Protein AF-W9NWA3-F1 (afdb_monomer_lite)

Sequence (80 aa):
MPKPSETSVFTRTGNTAGHHEKVEKLASQWKGKVIEITVGPKKITFITSPGVQSRGEYSVKNFRAQMEKDGLWEDWKVET

Radius of gyration: 12.55 Å; chains: 1; bounding box: 27×26×34 Å

Foldseek 3Di:
DFDAKDKFKKFFQDDDPCLLVVLVVLLVVCPPPQWRWDRDPTMIMIIGHTPCVVVSVVVVVVSLVVCVVVVSCVRIGGDD

Organism: NCBI:txid1080344

Structure (mmCIF, N/CA/C/O backbone):
data_AF-W9NWA3-F1
#
_entry.id   AF-W9NWA3-F1
#
loop_
_atom_site.group_PDB
_atom_site.id
_atom_site.type_symbol
_atom_site.label_atom_id
_atom_site.label_alt_id
_atom_site.label_comp_id
_atom_site.label_asym_id
_atom_site.label_entity_id
_atom_site.label_seq_id
_atom_site.pdbx_PDB_ins_code
_atom_site.Cartn_x
_atom_site.Cartn_y
_atom_site.Cartn_z
_atom_site.occupancy
_atom_site.B_iso_or_equiv
_atom_site.auth_seq_id
_atom_site.auth_comp_id
_atom_site.auth_asym_id
_atom_site.auth_atom_id
_atom_site.pdbx_PDB_model_num
ATOM 1 N N . MET A 1 1 ? 15.465 -12.690 -23.131 1.00 61.62 1 MET A N 1
ATOM 2 C CA . MET A 1 1 ? 14.071 -12.303 -22.820 1.00 61.62 1 MET A CA 1
ATOM 3 C C . MET A 1 1 ? 14.102 -11.085 -21.906 1.00 61.62 1 MET A C 1
ATOM 5 O O . MET A 1 1 ? 14.941 -11.085 -21.008 1.00 61.62 1 MET A O 1
ATOM 9 N N . PRO A 1 2 ? 13.274 -10.047 -22.127 1.00 63.59 2 PRO A N 1
ATOM 10 C CA . PRO A 1 2 ? 13.113 -8.982 -21.139 1.00 63.59 2 PRO A CA 1
ATOM 11 C C . PRO A 1 2 ? 12.567 -9.586 -19.841 1.00 63.59 2 PRO A C 1
ATOM 13 O O . PRO A 1 2 ? 11.769 -10.524 -19.884 1.00 63.59 2 PRO A O 1
ATOM 16 N N . LYS A 1 3 ? 13.032 -9.094 -18.690 1.00 69.44 3 LYS A N 1
ATOM 17 C CA . LYS A 1 3 ? 12.522 -9.581 -17.407 1.00 69.44 3 LYS A CA 1
ATOM 18 C C . LYS A 1 3 ? 11.029 -9.231 -17.277 1.00 69.44 3 LYS A C 1
ATOM 20 O O . LYS A 1 3 ? 10.659 -8.120 -17.657 1.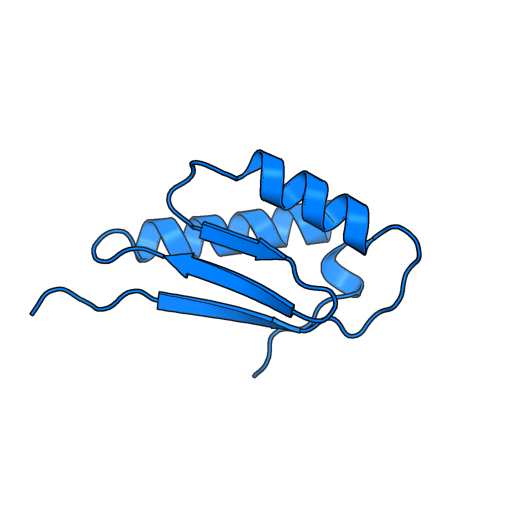00 69.44 3 LYS A O 1
ATOM 25 N N . PRO A 1 4 ? 10.190 -10.138 -16.754 1.00 75.69 4 PRO A N 1
ATOM 26 C CA . PRO A 1 4 ? 8.770 -9.867 -16.549 1.00 75.69 4 PRO A CA 1
ATOM 27 C C . PRO A 1 4 ? 8.559 -8.749 -15.518 1.00 75.69 4 PRO A C 1
ATOM 29 O O . PRO A 1 4 ? 9.453 -8.437 -14.731 1.00 75.69 4 PRO A O 1
ATOM 32 N N . SER A 1 5 ? 7.378 -8.135 -15.530 1.00 80.19 5 SER A N 1
ATOM 33 C CA . SER A 1 5 ? 6.954 -7.226 -14.463 1.00 80.19 5 SER A CA 1
ATOM 34 C C . SER A 1 5 ? 6.971 -7.940 -13.111 1.00 80.19 5 SER A C 1
ATOM 36 O O . SER A 1 5 ? 6.665 -9.130 -13.027 1.00 80.19 5 SER A O 1
ATOM 38 N N . GLU A 1 6 ? 7.315 -7.218 -12.046 1.00 84.50 6 GLU A N 1
ATOM 39 C CA . GLU A 1 6 ? 7.198 -7.746 -10.685 1.00 84.50 6 GLU A CA 1
ATOM 40 C C . GLU A 1 6 ? 5.933 -7.202 -10.033 1.00 84.50 6 GLU A C 1
ATOM 42 O O . GLU A 1 6 ? 5.578 -6.034 -10.200 1.00 84.50 6 GLU A O 1
ATOM 47 N N . THR A 1 7 ? 5.247 -8.069 -9.292 1.00 86.31 7 THR A N 1
ATOM 48 C CA . THR A 1 7 ? 4.046 -7.713 -8.538 1.00 86.31 7 THR A CA 1
ATOM 49 C C . THR A 1 7 ? 4.307 -7.943 -7.057 1.00 86.31 7 THR A C 1
ATOM 51 O O . THR A 1 7 ? 4.727 -9.029 -6.666 1.00 86.31 7 THR A O 1
ATOM 54 N N . SER A 1 8 ? 4.051 -6.936 -6.228 1.00 85.50 8 SER A N 1
ATOM 55 C CA . SER A 1 8 ? 4.078 -7.058 -4.767 1.00 85.50 8 SER A CA 1
ATOM 56 C C . SER A 1 8 ? 2.681 -6.814 -4.215 1.00 85.50 8 SER A C 1
ATOM 58 O O . SER A 1 8 ? 2.026 -5.844 -4.594 1.00 85.50 8 SER A O 1
ATOM 60 N N . VAL A 1 9 ? 2.220 -7.687 -3.322 1.00 87.31 9 VAL A N 1
ATOM 61 C CA . VAL A 1 9 ? 0.865 -7.636 -2.763 1.00 87.31 9 VAL A CA 1
ATOM 62 C C . VAL A 1 9 ? 0.941 -7.594 -1.243 1.00 87.31 9 VAL A C 1
ATOM 64 O O . VAL A 1 9 ? 1.680 -8.356 -0.625 1.00 87.31 9 VAL A O 1
ATOM 67 N N . PHE A 1 10 ? 0.154 -6.707 -0.644 1.00 87.44 10 PHE A N 1
ATOM 68 C CA . PHE A 1 10 ? 0.026 -6.577 0.804 1.00 87.44 10 PHE A CA 1
ATOM 69 C C . PHE A 1 10 ? -1.437 -6.675 1.186 1.00 87.44 10 PHE A C 1
ATOM 71 O O . PHE A 1 10 ? -2.283 -6.037 0.562 1.00 87.44 10 PHE A O 1
ATOM 78 N N . THR A 1 11 ? -1.737 -7.458 2.214 1.00 88.38 11 THR A N 1
ATOM 79 C CA . THR A 1 11 ? -3.107 -7.725 2.647 1.00 88.38 11 THR A CA 1
ATOM 80 C C . THR A 1 11 ? -3.433 -6.920 3.896 1.00 88.38 11 THR A C 1
ATOM 82 O O . THR A 1 11 ? -2.648 -6.843 4.840 1.00 88.38 11 THR A O 1
ATOM 85 N N . ARG A 1 12 ? -4.614 -6.308 3.903 1.00 87.81 12 ARG A N 1
ATOM 86 C CA . ARG A 1 12 ? -5.158 -5.581 5.042 1.00 87.81 12 ARG A CA 1
ATOM 87 C C . ARG A 1 12 ? -5.593 -6.571 6.113 1.00 87.81 12 ARG A C 1
ATOM 89 O O . ARG A 1 12 ? -6.416 -7.445 5.847 1.00 87.81 12 ARG A O 1
ATOM 96 N N . THR A 1 13 ? -5.082 -6.405 7.322 1.00 87.44 13 THR A N 1
ATOM 97 C CA . THR A 1 13 ? -5.480 -7.178 8.504 1.00 87.44 13 THR A CA 1
ATOM 98 C C . THR A 1 13 ? -6.146 -6.324 9.574 1.00 87.44 13 THR A C 1
ATOM 100 O O . THR A 1 13 ? -6.896 -6.860 10.383 1.00 87.44 13 THR A O 1
ATOM 103 N N . GLY A 1 14 ? -5.886 -5.016 9.586 1.00 83.75 14 GLY A N 1
ATOM 104 C CA . GLY A 1 14 ? -6.535 -4.076 10.496 1.00 83.75 14 GLY A CA 1
ATOM 105 C C . GLY A 1 14 ? -7.781 -3.436 9.888 1.00 83.75 14 GLY A C 1
ATOM 106 O O . GLY A 1 14 ? -7.995 -3.454 8.674 1.0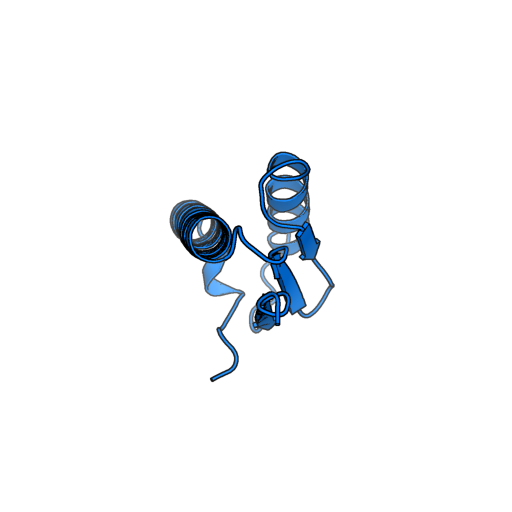0 83.75 14 GLY A O 1
ATOM 107 N N . ASN A 1 15 ? -8.625 -2.868 10.743 1.00 83.44 15 ASN A N 1
ATOM 108 C CA . ASN A 1 15 ? -9.874 -2.214 10.354 1.00 83.44 15 ASN A CA 1
ATOM 109 C C . ASN A 1 15 ? -9.952 -0.766 10.854 1.00 83.44 15 ASN A C 1
ATOM 111 O O . ASN A 1 15 ? -11.052 -0.225 10.982 1.00 83.44 15 ASN A O 1
ATOM 115 N N . THR A 1 16 ? -8.804 -0.134 11.112 1.00 86.44 16 THR A N 1
ATOM 116 C CA . THR A 1 16 ? -8.759 1.204 11.695 1.00 86.44 16 THR A CA 1
ATOM 117 C C . THR A 1 16 ? -9.523 2.196 10.817 1.00 86.44 16 THR A C 1
ATOM 119 O O . THR A 1 16 ? -9.351 2.263 9.590 1.00 86.44 16 THR A O 1
ATOM 122 N N . ALA A 1 17 ? -10.431 2.946 11.444 1.00 84.81 17 ALA A N 1
ATOM 123 C CA . ALA A 1 17 ? -11.317 3.864 10.744 1.00 84.81 17 ALA A CA 1
ATOM 124 C C . ALA A 1 17 ? -10.510 4.957 10.024 1.00 84.81 17 ALA A C 1
ATOM 126 O O . ALA A 1 17 ? -9.577 5.540 10.574 1.00 84.81 17 ALA A O 1
ATOM 127 N N . GLY A 1 18 ? -10.849 5.220 8.760 1.00 86.00 18 GLY A N 1
ATOM 128 C C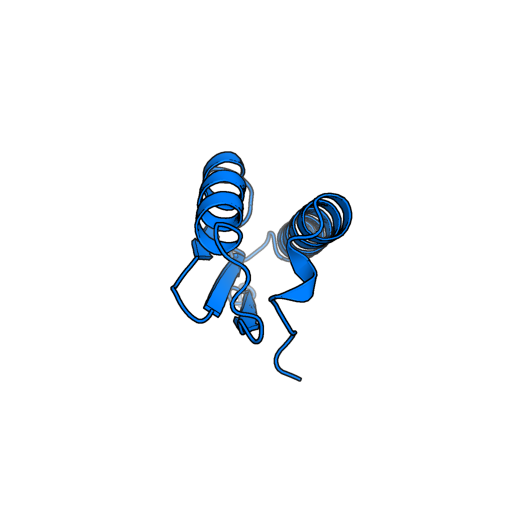A . GLY A 1 18 ? -10.187 6.239 7.940 1.00 86.00 18 GLY A CA 1
ATOM 129 C C . GLY A 1 18 ? -8.772 5.892 7.452 1.00 86.00 18 GLY A C 1
ATOM 130 O O . GLY A 1 18 ? -8.257 6.602 6.592 1.00 86.00 18 GLY A O 1
ATOM 131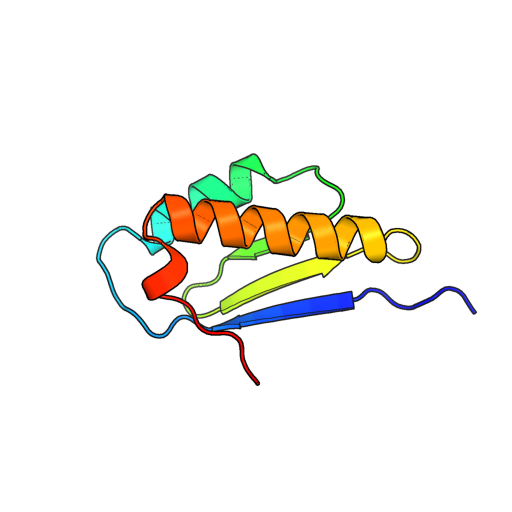 N N . HIS A 1 19 ? -8.144 4.803 7.917 1.00 90.38 19 HIS A N 1
ATOM 132 C CA . HIS A 1 19 ? -6.819 4.395 7.422 1.00 90.38 19 HIS A CA 1
ATOM 133 C C . HIS A 1 19 ? -6.854 4.042 5.936 1.00 90.38 19 HIS A C 1
ATOM 135 O O . HIS A 1 19 ? -5.967 4.444 5.193 1.00 90.38 19 HIS A O 1
ATOM 141 N N . HIS A 1 20 ? -7.910 3.363 5.484 1.00 88.94 20 HIS A N 1
ATOM 142 C CA . HIS A 1 20 ? -8.074 3.019 4.072 1.00 88.94 20 HIS A CA 1
ATOM 143 C C . HIS A 1 20 ? -8.053 4.253 3.162 1.00 88.94 20 HIS A C 1
ATOM 145 O O . HIS A 1 20 ? -7.225 4.326 2.261 1.00 88.94 20 HIS A O 1
ATOM 151 N N . GLU A 1 21 ? -8.874 5.259 3.471 1.00 91.69 21 GLU A N 1
ATOM 152 C CA . GLU A 1 21 ? -8.960 6.491 2.680 1.00 91.69 21 GLU A CA 1
ATOM 153 C C . GLU A 1 21 ? -7.624 7.256 2.667 1.00 91.69 21 GLU A C 1
ATOM 155 O O . GLU A 1 21 ? -7.212 7.804 1.643 1.00 91.69 21 GLU A O 1
ATOM 160 N N . LYS A 1 22 ? -6.898 7.270 3.794 1.00 92.69 22 LYS A N 1
ATOM 161 C CA . LYS A 1 22 ? -5.556 7.871 3.865 1.00 92.69 22 LYS A CA 1
ATOM 162 C C . LYS A 1 22 ? -4.558 7.138 2.967 1.00 92.69 22 LYS A C 1
ATOM 164 O O . LYS A 1 22 ? -3.764 7.790 2.293 1.00 92.69 22 LYS A O 1
ATOM 169 N N . VAL A 1 23 ? -4.619 5.807 2.919 1.00 91.25 23 VAL A N 1
ATOM 170 C CA . VAL A 1 23 ? -3.774 4.994 2.034 1.00 91.25 23 VAL A CA 1
ATOM 171 C C . VAL A 1 23 ? -4.130 5.212 0.564 1.00 91.25 23 VAL A C 1
ATOM 173 O O . VAL A 1 23 ? -3.226 5.342 -0.256 1.00 91.25 23 VAL A O 1
ATOM 176 N N . GLU A 1 24 ? -5.413 5.324 0.214 1.00 92.12 24 GLU A N 1
ATOM 177 C CA . GLU A 1 24 ? -5.850 5.655 -1.152 1.00 92.12 24 GLU A CA 1
ATOM 178 C C . GLU A 1 24 ? -5.363 7.044 -1.594 1.00 92.12 24 GLU A C 1
ATOM 180 O O . GLU A 1 24 ? -4.849 7.212 -2.707 1.00 92.12 24 GLU A O 1
ATOM 185 N N . LYS A 1 25 ? -5.459 8.041 -0.703 1.00 92.69 25 LYS A N 1
ATOM 186 C CA . LYS A 1 25 ? -4.916 9.389 -0.928 1.00 92.69 25 LYS A CA 1
ATOM 187 C C . LYS A 1 25 ? -3.402 9.354 -1.122 1.00 92.69 25 LYS A C 1
ATOM 189 O O . LYS A 1 25 ? -2.904 9.949 -2.077 1.00 92.69 25 LYS A O 1
ATOM 194 N N . LEU A 1 26 ? -2.680 8.620 -0.274 1.00 91.19 26 LEU A N 1
ATOM 195 C CA . LEU A 1 26 ? -1.234 8.450 -0.400 1.00 91.19 26 LEU A CA 1
ATOM 196 C C . LEU A 1 26 ? -0.874 7.766 -1.727 1.00 91.19 26 LEU A C 1
ATOM 198 O O . LEU A 1 26 ? -0.049 8.281 -2.471 1.00 91.19 26 LEU A O 1
ATOM 202 N N . ALA A 1 27 ? -1.522 6.657 -2.088 1.00 90.56 27 ALA A N 1
ATOM 203 C CA . ALA A 1 27 ? -1.286 5.971 -3.361 1.00 90.56 27 ALA A CA 1
ATOM 204 C C . ALA A 1 27 ? -1.537 6.885 -4.571 1.00 90.56 27 ALA A C 1
ATOM 206 O O . ALA A 1 27 ? -0.755 6.886 -5.523 1.00 90.56 27 ALA A O 1
ATOM 207 N N . SER A 1 28 ? -2.565 7.733 -4.502 1.00 89.38 28 SER A N 1
ATOM 208 C CA . SER A 1 28 ? -2.866 8.715 -5.548 1.00 89.38 28 SER A CA 1
ATOM 209 C C . SER A 1 28 ? -1.763 9.765 -5.718 1.00 89.38 28 SER A C 1
ATOM 211 O O . SER A 1 28 ? -1.473 10.155 -6.845 1.00 89.38 28 SER A O 1
ATOM 213 N N . GLN A 1 29 ? -1.086 10.180 -4.641 1.00 88.00 29 GLN A N 1
ATOM 214 C CA . GLN A 1 29 ? 0.076 11.085 -4.713 1.00 88.00 29 GLN A CA 1
ATOM 215 C C . GLN A 1 29 ? 1.306 10.431 -5.358 1.00 88.00 29 GLN A C 1
ATOM 217 O O . GLN A 1 29 ? 2.216 11.116 -5.823 1.00 88.00 29 GLN A O 1
ATOM 222 N N . TRP A 1 30 ? 1.353 9.101 -5.372 1.00 83.88 30 TRP A N 1
ATOM 223 C CA . TRP A 1 30 ? 2.425 8.324 -5.987 1.00 83.88 30 TRP A CA 1
ATOM 224 C C . TRP A 1 30 ? 2.119 7.929 -7.439 1.00 83.88 30 TRP A C 1
ATOM 226 O O . TRP A 1 30 ? 3.002 7.409 -8.127 1.00 83.88 30 TRP A O 1
ATOM 236 N N . LYS A 1 31 ? 0.905 8.220 -7.926 1.00 71.88 31 LYS A N 1
ATOM 237 C CA . LYS A 1 31 ? 0.471 7.972 -9.304 1.00 71.88 31 LYS A CA 1
ATOM 238 C C . LYS A 1 31 ? 1.368 8.749 -10.280 1.00 71.88 31 LYS A C 1
ATOM 240 O O . LYS A 1 31 ? 1.519 9.960 -10.160 1.00 71.88 31 LYS A O 1
ATOM 245 N N . GLY A 1 32 ? 1.990 8.043 -11.227 1.00 67.62 32 GLY A N 1
ATOM 246 C CA . GLY A 1 32 ? 2.956 8.609 -12.184 1.00 67.62 32 GLY A CA 1
ATOM 247 C C . GLY A 1 32 ? 4.432 8.347 -11.855 1.00 67.62 32 GLY A C 1
ATOM 248 O O . GLY A 1 32 ? 5.307 8.733 -12.629 1.00 67.62 32 GLY A O 1
ATOM 249 N N . LYS A 1 33 ? 4.736 7.670 -10.739 1.00 68.56 33 LYS A N 1
ATOM 250 C CA . LYS A 1 33 ? 6.074 7.114 -10.478 1.00 68.56 33 LYS A CA 1
ATOM 251 C C . LYS A 1 33 ? 6.271 5.780 -11.212 1.00 68.56 33 LYS A C 1
ATOM 253 O O . LYS A 1 33 ? 5.373 5.266 -11.863 1.00 68.56 33 LYS A O 1
ATOM 258 N N . VAL A 1 34 ? 7.468 5.208 -11.079 1.00 77.81 34 VAL A N 1
ATOM 259 C CA . VAL A 1 34 ? 7.942 3.952 -11.707 1.00 77.81 34 VAL A CA 1
ATOM 260 C C . VAL A 1 34 ? 7.070 2.714 -11.391 1.00 77.81 34 VAL A C 1
ATOM 262 O O . VAL A 1 34 ? 7.270 1.652 -11.979 1.00 77.81 34 VAL A O 1
ATOM 265 N N . ILE A 1 35 ? 6.113 2.842 -10.470 1.00 84.81 35 ILE A N 1
ATOM 266 C CA . ILE A 1 35 ? 5.237 1.776 -9.986 1.00 84.81 35 ILE A CA 1
ATOM 267 C C . ILE A 1 35 ? 3.772 2.158 -10.176 1.00 84.81 35 ILE A C 1
ATOM 269 O O . ILE A 1 35 ? 3.378 3.297 -9.924 1.00 84.81 35 ILE A O 1
ATOM 273 N N . GLU A 1 36 ? 2.962 1.188 -10.575 1.00 88.25 36 GLU A N 1
ATOM 274 C CA . GLU A 1 36 ? 1.510 1.287 -10.510 1.00 88.25 36 GLU A CA 1
ATOM 275 C C . GLU A 1 36 ? 1.043 0.772 -9.147 1.00 88.25 36 GLU A C 1
ATOM 277 O O . GLU A 1 36 ? 1.483 -0.287 -8.699 1.00 88.25 36 GLU A O 1
ATOM 282 N N . ILE A 1 37 ? 0.181 1.534 -8.469 1.00 90.31 37 ILE A N 1
ATOM 283 C CA . ILE A 1 37 ? -0.330 1.203 -7.134 1.00 90.31 37 ILE A CA 1
ATOM 284 C C . ILE A 1 37 ? -1.849 1.123 -7.211 1.00 90.31 37 ILE A C 1
ATOM 286 O O . ILE A 1 37 ? -2.507 2.108 -7.543 1.00 90.31 37 ILE A O 1
ATOM 290 N N . THR A 1 38 ? -2.403 -0.033 -6.856 1.00 90.50 38 THR A N 1
ATOM 291 C CA . THR A 1 38 ? -3.849 -0.243 -6.730 1.00 90.50 38 THR A CA 1
ATOM 292 C C . THR A 1 38 ? -4.182 -0.556 -5.280 1.00 90.50 38 THR A C 1
ATOM 294 O O . THR A 1 38 ? -3.730 -1.566 -4.741 1.00 90.50 38 THR A O 1
ATOM 297 N N . VAL A 1 39 ? -4.980 0.301 -4.644 1.00 90.31 39 VAL A N 1
ATOM 298 C CA . VAL A 1 39 ? -5.458 0.112 -3.270 1.00 90.31 39 VAL A CA 1
ATOM 299 C C . VAL A 1 39 ? -6.885 -0.418 -3.335 1.00 90.31 39 VAL A C 1
ATOM 301 O O . VAL A 1 39 ? -7.796 0.283 -3.752 1.00 90.31 39 VAL A O 1
ATOM 304 N N . GLY A 1 40 ? -7.071 -1.678 -2.961 1.00 89.25 40 GLY A N 1
ATOM 305 C CA . GLY A 1 40 ? -8.378 -2.299 -2.791 1.00 89.25 40 GLY A CA 1
ATOM 306 C C . GLY A 1 40 ? -8.771 -2.401 -1.314 1.00 89.25 40 GLY A C 1
ATOM 307 O O . GLY A 1 40 ? -7.939 -2.203 -0.424 1.00 89.25 40 GLY A O 1
ATOM 308 N N . PRO A 1 41 ? -10.020 -2.796 -1.013 1.00 85.75 41 PRO A N 1
ATOM 309 C CA . PRO A 1 41 ? -10.538 -2.834 0.359 1.00 85.75 41 PRO A CA 1
ATOM 310 C C . PRO A 1 41 ? -9.768 -3.796 1.277 1.00 85.75 41 PRO A C 1
ATOM 312 O O . PRO A 1 41 ? -9.709 -3.589 2.490 1.00 85.75 41 PRO A O 1
ATOM 315 N N . LYS A 1 42 ? -9.177 -4.851 0.700 1.00 88.00 42 LYS A N 1
ATOM 316 C CA . LYS A 1 42 ? -8.429 -5.891 1.421 1.00 88.00 42 LYS A CA 1
ATOM 317 C C . LYS A 1 42 ? -6.968 -6.007 1.017 1.00 88.00 42 LYS A C 1
ATOM 319 O O . LYS A 1 42 ? -6.235 -6.690 1.716 1.00 88.00 42 LYS A O 1
ATOM 324 N N . LYS A 1 43 ? -6.543 -5.432 -0.108 1.00 91.25 43 LYS A N 1
ATOM 325 C CA . LYS A 1 43 ? -5.183 -5.624 -0.626 1.00 91.25 43 LYS A CA 1
ATOM 326 C C . LYS A 1 43 ? -4.662 -4.359 -1.289 1.00 91.25 43 LYS A C 1
ATOM 328 O O . LYS A 1 43 ? -5.426 -3.687 -1.973 1.00 91.25 43 LYS A O 1
ATOM 333 N N . ILE A 1 44 ? -3.373 -4.080 -1.135 1.00 90.31 44 ILE A N 1
ATOM 334 C CA . ILE A 1 44 ? -2.639 -3.116 -1.959 1.00 90.31 44 ILE A CA 1
ATOM 335 C C . ILE A 1 44 ? -1.757 -3.915 -2.906 1.00 90.31 44 ILE A C 1
ATOM 337 O O . ILE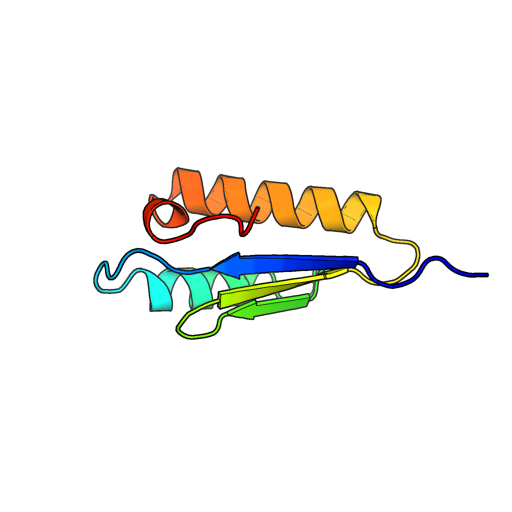 A 1 44 ? -1.030 -4.809 -2.473 1.00 90.31 44 ILE A O 1
ATOM 341 N N . THR A 1 45 ? -1.826 -3.590 -4.190 1.00 90.50 45 THR A N 1
ATOM 342 C CA . THR A 1 45 ? -1.017 -4.211 -5.239 1.00 90.50 45 THR A CA 1
ATOM 343 C C . THR A 1 45 ? -0.083 -3.176 -5.838 1.00 90.50 45 THR A C 1
ATOM 345 O O . THR A 1 45 ? -0.511 -2.072 -6.171 1.00 90.50 45 THR A O 1
ATOM 348 N N . PHE A 1 46 ? 1.179 -3.556 -5.992 1.00 89.44 46 PHE A N 1
ATOM 349 C CA . PHE A 1 46 ? 2.222 -2.775 -6.634 1.00 89.44 46 PHE A CA 1
ATOM 350 C C . PHE A 1 46 ? 2.697 -3.524 -7.868 1.00 89.44 46 PHE A C 1
ATOM 352 O O . PHE A 1 46 ? 3.110 -4.675 -7.745 1.00 89.44 46 PHE A O 1
ATOM 359 N N . ILE A 1 47 ? 2.664 -2.882 -9.031 1.00 88.06 47 ILE A N 1
ATOM 360 C CA . ILE A 1 47 ? 3.150 -3.462 -10.285 1.00 88.06 47 ILE A CA 1
ATOM 361 C C . ILE A 1 47 ? 4.324 -2.620 -10.772 1.00 88.06 47 ILE A C 1
ATOM 363 O O . ILE A 1 47 ? 4.213 -1.401 -10.926 1.00 88.06 47 ILE A O 1
ATOM 367 N N . THR A 1 48 ? 5.465 -3.266 -10.998 1.00 86.44 48 THR A N 1
ATOM 368 C CA . THR A 1 48 ? 6.674 -2.628 -11.525 1.00 86.44 48 THR A CA 1
ATOM 369 C C . THR A 1 48 ? 6.899 -3.069 -12.968 1.00 86.44 48 THR A C 1
ATOM 371 O O . THR A 1 48 ? 6.810 -4.254 -13.304 1.00 86.44 48 THR A O 1
ATOM 374 N N . SER A 1 49 ? 7.172 -2.112 -13.854 1.00 81.94 49 SER A N 1
ATOM 375 C CA . SER A 1 49 ? 7.376 -2.416 -15.271 1.00 81.94 49 SER A CA 1
ATOM 376 C C . SER A 1 49 ? 8.693 -3.173 -15.520 1.00 81.94 49 SER A C 1
ATOM 378 O O . SER A 1 49 ? 9.680 -2.986 -14.794 1.00 81.94 49 SER A O 1
ATOM 380 N N . PRO A 1 50 ? 8.759 -3.983 -16.593 1.00 79.31 50 PRO A N 1
ATOM 381 C CA . PRO A 1 50 ? 9.999 -4.585 -17.076 1.00 79.31 50 PRO A CA 1
ATOM 382 C C . PRO A 1 50 ? 11.140 -3.565 -17.194 1.00 79.31 50 PRO A C 1
ATOM 384 O O . PRO A 1 50 ? 10.950 -2.464 -17.707 1.00 79.31 50 PRO A O 1
ATOM 387 N N . GLY A 1 51 ? 12.342 -3.924 -16.739 1.00 78.69 51 GLY A N 1
ATOM 388 C CA . GLY A 1 51 ? 13.545 -3.088 -16.885 1.00 78.69 51 GLY A CA 1
ATOM 389 C C . GLY A 1 51 ? 13.719 -1.972 -15.846 1.00 78.69 51 GLY A C 1
ATOM 390 O O . GLY A 1 51 ? 14.786 -1.365 -15.792 1.00 78.69 51 GLY A O 1
ATOM 391 N N . VAL A 1 52 ? 12.732 -1.736 -14.975 1.00 80.75 52 VAL A N 1
ATOM 392 C CA . VAL A 1 52 ? 12.813 -0.744 -13.881 1.00 80.75 52 VAL A CA 1
ATOM 393 C C . VAL A 1 52 ? 12.611 -1.353 -12.491 1.00 80.75 52 VAL A C 1
ATOM 395 O O . VAL A 1 52 ? 12.436 -0.630 -11.516 1.00 80.75 52 VAL A O 1
ATOM 398 N N . GLN A 1 53 ? 12.709 -2.675 -12.386 1.00 79.00 53 GLN A N 1
ATOM 399 C CA . GLN A 1 53 ? 12.501 -3.475 -11.173 1.00 79.00 53 GLN A CA 1
ATOM 400 C C . GLN A 1 53 ? 13.232 -2.939 -9.939 1.00 79.00 53 GLN A C 1
ATOM 402 O O . GLN A 1 53 ? 12.589 -2.661 -8.937 1.00 79.00 53 GLN A O 1
ATOM 407 N N . SER A 1 54 ? 14.538 -2.653 -10.019 1.00 80.12 54 SER A N 1
ATOM 408 C CA . SER A 1 54 ? 15.291 -2.116 -8.870 1.00 80.12 54 SER A CA 1
ATOM 409 C C . SER A 1 54 ? 14.778 -0.746 -8.399 1.00 80.12 54 SER A C 1
ATOM 411 O O . SER A 1 54 ? 14.764 -0.460 -7.203 1.00 80.12 54 SER A O 1
ATOM 413 N N . ARG A 1 55 ? 14.311 0.110 -9.323 1.00 82.19 55 ARG A N 1
ATOM 414 C CA . ARG A 1 55 ? 13.649 1.384 -8.974 1.00 82.19 55 ARG A CA 1
ATOM 415 C C . ARG A 1 55 ? 12.230 1.158 -8.450 1.00 82.19 55 ARG A C 1
ATOM 417 O O . ARG A 1 55 ? 11.764 1.920 -7.603 1.00 82.19 55 ARG A O 1
ATOM 424 N N . GLY A 1 56 ? 11.556 0.129 -8.952 1.00 84.25 56 GLY A N 1
ATOM 425 C CA . GLY A 1 56 ? 10.244 -0.303 -8.500 1.00 84.25 56 GLY A CA 1
ATOM 426 C C . GLY A 1 56 ? 10.279 -0.797 -7.057 1.00 84.25 56 GLY A C 1
ATOM 427 O O . GLY A 1 56 ? 9.557 -0.266 -6.221 1.00 84.25 56 GLY A O 1
ATOM 428 N N . GLU A 1 57 ? 11.196 -1.707 -6.732 1.00 85.12 57 GLU A N 1
ATOM 429 C CA . GLU A 1 57 ? 11.426 -2.214 -5.377 1.00 85.12 57 GLU A CA 1
ATOM 430 C C . GLU A 1 57 ? 11.746 -1.075 -4.399 1.00 85.12 57 GLU A C 1
ATOM 432 O O . GLU A 1 57 ? 11.162 -0.992 -3.318 1.00 85.12 57 GLU A O 1
ATOM 437 N N . TYR A 1 58 ? 12.613 -0.138 -4.800 1.00 86.81 58 TYR A N 1
ATOM 438 C CA . TYR A 1 58 ? 12.905 1.053 -4.002 1.00 86.81 58 TYR A CA 1
ATOM 439 C C . TYR A 1 58 ? 11.652 1.913 -3.761 1.00 86.81 58 TYR A C 1
ATOM 441 O O . TYR A 1 58 ? 11.428 2.403 -2.654 1.00 86.81 58 TYR A O 1
ATOM 449 N N . SER A 1 59 ? 10.794 2.059 -4.773 1.00 88.50 59 SER A N 1
ATOM 450 C CA . SER A 1 59 ? 9.541 2.811 -4.656 1.00 88.50 59 SER A CA 1
ATOM 451 C C . SER A 1 59 ? 8.541 2.123 -3.722 1.00 88.50 59 SER A C 1
ATOM 453 O O . SER A 1 59 ? 7.919 2.806 -2.912 1.00 88.50 59 SER A O 1
ATOM 455 N N . VAL A 1 60 ? 8.429 0.790 -3.774 1.00 87.94 60 VAL A N 1
ATOM 456 C CA . VAL A 1 60 ? 7.590 0.004 -2.851 1.00 87.94 60 VAL A CA 1
ATOM 457 C C . VAL A 1 60 ? 8.096 0.142 -1.412 1.00 87.94 60 VAL A C 1
ATOM 459 O O . VAL A 1 60 ? 7.305 0.417 -0.511 1.00 87.94 60 VAL A O 1
ATOM 462 N N . LYS A 1 61 ? 9.415 0.036 -1.188 1.00 89.00 61 LYS A N 1
ATOM 463 C CA . LYS A 1 61 ? 10.026 0.239 0.138 1.00 89.00 61 LYS A CA 1
ATOM 464 C C . LYS A 1 61 ? 9.769 1.644 0.681 1.00 89.00 61 LYS A C 1
ATOM 466 O O . LYS A 1 61 ? 9.392 1.778 1.840 1.00 89.00 61 LYS A O 1
ATOM 471 N N . ASN A 1 62 ? 9.912 2.679 -0.145 1.00 90.38 62 ASN A N 1
ATOM 472 C CA . ASN A 1 62 ? 9.648 4.051 0.290 1.00 90.38 62 ASN A CA 1
ATOM 473 C C . ASN A 1 62 ? 8.165 4.305 0.574 1.00 90.38 62 ASN A C 1
ATOM 475 O O . ASN A 1 62 ? 7.847 5.005 1.532 1.00 90.38 62 ASN A O 1
ATOM 479 N N . PHE A 1 63 ? 7.257 3.743 -0.230 1.00 89.88 63 PHE A N 1
ATOM 480 C CA . PHE A 1 63 ? 5.822 3.840 0.033 1.00 89.88 63 PHE A CA 1
ATOM 481 C C . PHE A 1 63 ? 5.470 3.197 1.376 1.00 89.88 63 PHE A C 1
ATOM 483 O O . PHE A 1 63 ? 4.795 3.811 2.201 1.00 89.88 63 PHE A O 1
ATOM 490 N N . ARG A 1 64 ? 6.003 1.997 1.632 1.00 89.44 64 ARG A N 1
ATOM 491 C CA . ARG A 1 64 ? 5.866 1.322 2.923 1.00 89.44 64 ARG A CA 1
ATOM 492 C C . ARG A 1 64 ? 6.426 2.166 4.070 1.00 89.44 64 ARG A C 1
ATOM 494 O O . ARG A 1 64 ? 5.722 2.365 5.050 1.00 89.44 64 ARG A O 1
ATOM 501 N N . ALA A 1 65 ? 7.642 2.695 3.940 1.00 91.62 65 ALA A N 1
ATOM 502 C CA . ALA A 1 65 ? 8.258 3.521 4.980 1.00 91.62 65 ALA A CA 1
ATOM 503 C C . ALA A 1 65 ? 7.423 4.776 5.294 1.00 91.62 65 ALA A C 1
ATOM 505 O O . ALA A 1 65 ? 7.306 5.176 6.451 1.00 91.62 65 ALA A O 1
ATOM 506 N N . GLN A 1 66 ? 6.800 5.381 4.277 1.00 91.56 66 GLN A N 1
ATOM 507 C CA . GLN A 1 66 ? 5.878 6.498 4.471 1.00 91.56 66 GLN A CA 1
ATOM 508 C C . GLN A 1 66 ? 4.609 6.057 5.217 1.00 91.56 66 GLN A C 1
ATOM 510 O O . GLN A 1 66 ? 4.206 6.721 6.166 1.00 91.56 66 GLN A O 1
ATOM 515 N N . MET A 1 67 ? 4.019 4.910 4.861 1.00 91.12 67 MET A N 1
ATOM 516 C CA . MET A 1 67 ? 2.888 4.350 5.610 1.00 91.12 67 MET A CA 1
ATOM 517 C C . MET A 1 67 ? 3.241 4.021 7.064 1.00 91.12 67 MET A C 1
ATOM 519 O O . MET A 1 67 ? 2.414 4.243 7.942 1.00 91.12 67 MET A O 1
ATOM 523 N N . GLU A 1 68 ? 4.436 3.486 7.328 1.00 91.44 68 GLU A N 1
ATOM 524 C CA . GLU A 1 68 ? 4.923 3.204 8.685 1.00 91.44 68 GLU A CA 1
ATOM 525 C C . GLU A 1 68 ? 5.065 4.507 9.484 1.00 91.44 68 GLU A C 1
ATOM 527 O O . GLU A 1 68 ? 4.571 4.596 10.605 1.00 91.44 68 GLU A O 1
ATOM 532 N N . LYS A 1 69 ? 5.646 5.550 8.878 1.00 92.56 69 LYS A N 1
ATOM 533 C CA . LYS A 1 69 ? 5.762 6.885 9.483 1.00 92.56 69 LYS A CA 1
ATOM 534 C C . LYS A 1 69 ? 4.403 7.513 9.806 1.00 92.56 69 LYS A C 1
ATOM 536 O O . LYS A 1 69 ? 4.267 8.168 10.836 1.00 92.56 69 LYS A O 1
ATOM 541 N N . ASP A 1 70 ? 3.414 7.307 8.941 1.00 90.12 70 ASP A N 1
ATOM 542 C CA . ASP A 1 70 ? 2.064 7.854 9.101 1.00 90.12 70 ASP A CA 1
ATOM 543 C C . ASP A 1 70 ? 1.154 6.969 9.982 1.00 90.12 70 ASP A C 1
ATOM 545 O O . ASP A 1 70 ? -0.030 7.273 10.139 1.00 90.12 70 ASP A O 1
ATOM 549 N N . GLY A 1 71 ? 1.676 5.864 10.537 1.00 89.81 71 GLY A N 1
ATOM 550 C CA . GLY A 1 71 ? 0.914 4.901 11.347 1.00 89.81 71 GLY A CA 1
ATOM 551 C C . GLY A 1 71 ? -0.129 4.101 10.555 1.00 89.81 71 GLY A C 1
ATOM 552 O O . GLY A 1 71 ? -0.992 3.440 11.122 1.00 89.81 71 GLY A O 1
ATOM 553 N N . LEU A 1 72 ? -0.078 4.155 9.224 1.00 90.25 72 LEU A N 1
ATOM 554 C CA . LEU A 1 72 ? -1.029 3.482 8.340 1.00 90.25 72 LEU A CA 1
ATOM 555 C C . LEU A 1 72 ? -0.665 2.018 8.111 1.00 90.25 72 LEU A C 1
ATOM 557 O O . LEU A 1 72 ? -1.541 1.233 7.757 1.00 90.25 72 LEU A O 1
ATOM 561 N N . TRP A 1 73 ? 0.611 1.655 8.278 1.00 89.00 73 TRP A N 1
ATOM 562 C CA . TRP A 1 73 ? 1.119 0.313 7.981 1.00 89.00 73 TRP A CA 1
ATOM 563 C C . TRP A 1 73 ? 0.649 -0.767 8.957 1.00 89.00 73 TRP A C 1
ATOM 565 O O . TRP A 1 73 ? 0.586 -1.927 8.572 1.00 89.00 73 TRP A O 1
ATOM 575 N N . GLU A 1 74 ? 0.258 -0.413 10.184 1.00 85.75 74 GLU A N 1
ATOM 576 C CA . GLU A 1 74 ? -0.194 -1.387 11.194 1.00 85.75 74 GLU A CA 1
ATOM 577 C C . GLU A 1 74 ? -1.417 -2.200 10.735 1.00 85.75 74 GLU A C 1
ATOM 579 O O . GLU A 1 74 ? -1.599 -3.357 11.117 1.00 85.75 74 GLU A O 1
ATOM 584 N N . ASP A 1 75 ? -2.222 -1.613 9.846 1.00 86.06 75 ASP A N 1
ATOM 585 C CA . ASP A 1 75 ? -3.384 -2.253 9.238 1.00 86.06 75 ASP A CA 1
ATOM 586 C C . ASP A 1 75 ? -3.018 -3.254 8.123 1.00 86.06 75 ASP A C 1
ATOM 588 O O . ASP A 1 75 ? -3.916 -3.943 7.637 1.00 86.06 75 ASP A O 1
ATOM 592 N N . TRP A 1 76 ? -1.753 -3.357 7.698 1.00 83.94 76 TRP A N 1
ATOM 593 C CA . TRP A 1 76 ? -1.329 -4.113 6.512 1.00 83.94 76 TRP A CA 1
ATOM 594 C C . TRP A 1 76 ? -0.189 -5.088 6.822 1.00 83.94 76 TRP A C 1
ATOM 596 O O . TRP A 1 76 ? 0.791 -4.757 7.482 1.00 83.94 76 TRP A O 1
ATOM 606 N N . LYS A 1 77 ? -0.287 -6.311 6.294 1.00 75.38 77 LYS A N 1
ATOM 607 C CA . LYS A 1 77 ? 0.758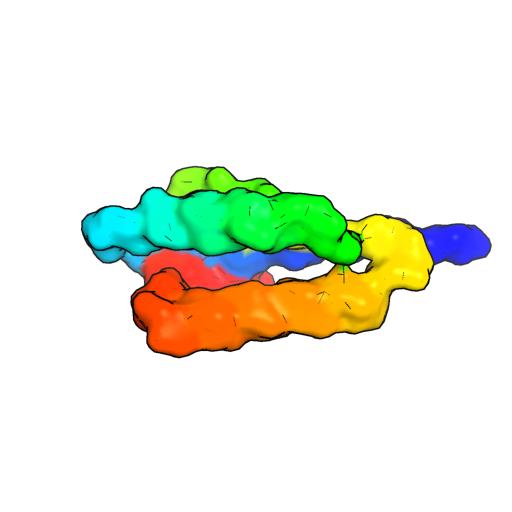 -7.336 6.385 1.00 75.38 77 LYS A CA 1
ATOM 608 C C . LYS A 1 77 ? 1.216 -7.780 5.003 1.00 75.38 77 LYS A C 1
ATOM 610 O O . LYS A 1 77 ? 0.442 -7.809 4.045 1.00 75.38 77 LYS A O 1
ATOM 615 N N . VAL A 1 78 ? 2.491 -8.147 4.918 1.00 69.25 78 VAL A N 1
ATOM 616 C CA . VAL A 1 78 ? 3.045 -8.838 3.750 1.00 69.25 78 VAL A CA 1
ATOM 617 C C . VAL A 1 78 ? 2.474 -10.256 3.739 1.00 69.25 78 VAL A C 1
ATOM 619 O O . VAL A 1 78 ? 2.537 -10.927 4.768 1.00 69.25 78 VAL A O 1
ATOM 622 N N . GLU A 1 79 ? 1.899 -10.706 2.621 1.00 59.00 79 GLU A N 1
ATOM 623 C CA . GLU A 1 79 ? 1.660 -12.144 2.433 1.00 59.00 79 GLU A CA 1
ATOM 624 C C . GLU A 1 79 ? 3.038 -12.809 2.266 1.00 59.00 79 GLU A C 1
ATOM 626 O O . GLU A 1 79 ? 3.734 -12.534 1.290 1.00 59.00 79 GLU A O 1
ATOM 631 N N . THR A 1 80 ? 3.467 -13.582 3.270 1.00 49.66 80 THR A N 1
ATOM 632 C CA . THR A 1 80 ? 4.623 -14.493 3.180 1.00 49.66 80 THR A CA 1
ATOM 633 C C . THR A 1 80 ? 4.255 -15.755 2.431 1.00 49.66 80 THR A C 1
ATOM 635 O O . THR A 1 80 ? 3.177 -16.300 2.763 1.00 49.66 80 THR A O 1
#

Secondary structure (DSSP, 8-state):
-PPPPEEEEEEE----TTHHHHHHHHHHHTTTSSEEEEE-SSEEEEEE-TT-HHHHHHHHHHHHHHHHHTT-GGGEEE--

pLDDT: mean 84.52, std 8.44, range [49.66, 92.69]